Protein AF-A0A954A0J6-F1 (afdb_monomer_lite)

Secondary structure (DSSP, 8-state):
-HHHHHHHHHHH-TTGGGT-SEEEEEETTEEEEEES-TT---EEEEE--HHHHHHHHHHT-THHHHGGG-SEEEEES--SS-GGGGGTTTTHIIIIIIIIIT---SHHHHHHHHHHHHHTT-----SSHHHHHHHHHHGGG--

Radius of gyration: 15.2 Å; chains: 1; bounding box: 37×29×43 Å

pLDDT: mean 94.68, std 4.81, range [67.5, 98.62]

Sequence (143 aa):
EDVTALRDYFGAVTHLPRHLGFLQFRVGGEDHRLELNPAIERGITFAAPRNSLMTSVRYKVFDDMLIGNYMRTILHGEFERTGAAALYPHFTPFVTKLGDNGGAYTPEQIRAYFAGYRQRGFFQFTPNEDQQAMARAVADYLD

Foldseek 3Di:
DQLVLVCVQVVLQLLQLVAAQWEWEQEPNDIRIDGRHVVHQKYKYKYAYPVVVSVCSVLLACVVCLPDPRIDMDITDDAPDDDSCSCPPRHCCRRRPCVSVVVARDLVSLLVSQVVCVVVVNDDFDPDPRSVSNCVSCVSSPD

Structure (mmCIF, N/CA/C/O backbone):
data_AF-A0A954A0J6-F1
#
_entry.id   AF-A0A954A0J6-F1
#
loop_
_atom_site.group_PDB
_atom_site.id
_atom_site.type_symbol
_atom_site.label_atom_id
_atom_site.label_alt_id
_atom_site.label_comp_id
_atom_site.label_asym_id
_atom_site.label_entity_id
_atom_site.label_seq_id
_atom_site.pdbx_PDB_ins_code
_atom_site.Cartn_x
_atom_site.Cartn_y
_atom_site.Cartn_z
_atom_site.occupancy
_atom_site.B_iso_or_equiv
_atom_site.auth_seq_id
_atom_site.auth_comp_id
_atom_site.auth_asym_id
_atom_site.auth_atom_id
_atom_site.pdbx_PDB_model_num
ATOM 1 N N . GLU A 1 1 ? -18.629 -9.032 5.762 1.00 85.62 1 GLU A N 1
ATOM 2 C CA . GLU A 1 1 ? -18.478 -8.526 4.383 1.00 85.62 1 GLU A CA 1
ATOM 3 C C . GLU A 1 1 ? -17.252 -7.627 4.267 1.00 85.62 1 GLU A C 1
ATOM 5 O O . GLU A 1 1 ? -16.302 -8.027 3.612 1.00 85.62 1 GLU A O 1
ATOM 10 N N . ASP A 1 2 ? -17.194 -6.509 4.997 1.00 93.19 2 ASP A N 1
ATOM 11 C CA . ASP A 1 2 ? -16.058 -5.567 4.951 1.00 93.19 2 ASP A CA 1
ATOM 12 C C . ASP A 1 2 ? -14.685 -6.198 5.189 1.00 93.19 2 ASP A C 1
ATOM 14 O O . ASP A 1 2 ? -13.761 -5.976 4.416 1.00 93.19 2 ASP A O 1
ATOM 18 N N . VAL A 1 3 ? -14.547 -7.016 6.237 1.00 92.88 3 VAL A N 1
ATOM 19 C CA . VAL A 1 3 ? -13.276 -7.688 6.555 1.00 92.88 3 VAL A CA 1
ATOM 20 C C . VAL A 1 3 ? -12.836 -8.615 5.421 1.00 92.88 3 VAL A C 1
ATOM 22 O O . VAL A 1 3 ? -11.646 -8.706 5.137 1.00 92.88 3 VAL A O 1
ATOM 25 N N . THR A 1 4 ? -13.782 -9.283 4.755 1.00 96.06 4 THR A N 1
ATOM 26 C CA . THR A 1 4 ? -13.501 -10.117 3.580 1.00 96.06 4 THR A CA 1
ATOM 27 C C . THR A 1 4 ? -13.040 -9.250 2.416 1.00 96.06 4 THR A C 1
ATOM 29 O O . THR A 1 4 ? -11.990 -9.521 1.857 1.00 96.06 4 THR A O 1
ATOM 32 N N . ALA A 1 5 ? -13.737 -8.149 2.123 1.00 97.56 5 ALA A N 1
ATOM 33 C CA . ALA A 1 5 ? -13.342 -7.228 1.058 1.00 97.56 5 ALA A CA 1
ATOM 34 C C . ALA A 1 5 ? -11.957 -6.598 1.302 1.00 97.56 5 ALA A C 1
ATOM 36 O O . ALA A 1 5 ? -11.156 -6.509 0.376 1.00 97.56 5 ALA A O 1
ATOM 37 N N . LEU A 1 6 ? -11.640 -6.216 2.544 1.00 97.56 6 LEU A N 1
ATOM 38 C CA . LEU A 1 6 ? -10.303 -5.749 2.924 1.00 97.56 6 LEU A CA 1
ATOM 39 C C . LEU A 1 6 ? -9.255 -6.851 2.727 1.00 97.56 6 LEU A C 1
ATOM 41 O O . LEU A 1 6 ? -8.186 -6.591 2.177 1.00 97.56 6 LEU A O 1
ATOM 45 N N . ARG A 1 7 ? -9.560 -8.083 3.151 1.00 97.38 7 ARG A N 1
ATOM 46 C CA . ARG A 1 7 ? -8.668 -9.236 2.981 1.00 97.38 7 ARG A CA 1
ATOM 47 C C . ARG A 1 7 ? -8.399 -9.532 1.512 1.00 97.38 7 ARG A C 1
ATOM 49 O O . ARG A 1 7 ? -7.242 -9.719 1.160 1.00 97.38 7 ARG A O 1
ATOM 56 N N . ASP A 1 8 ? -9.426 -9.540 0.675 1.00 98.00 8 ASP A N 1
ATOM 57 C CA . ASP A 1 8 ? -9.293 -9.826 -0.753 1.00 98.00 8 ASP A CA 1
ATOM 58 C C . ASP A 1 8 ? -8.520 -8.706 -1.464 1.00 98.00 8 ASP A C 1
ATOM 60 O O . ASP A 1 8 ? -7.618 -8.975 -2.256 1.00 98.00 8 ASP A O 1
ATOM 64 N N . TYR A 1 9 ? -8.816 -7.446 -1.130 1.00 98.56 9 TYR A N 1
ATOM 65 C CA . TYR A 1 9 ? -8.158 -6.277 -1.711 1.00 98.56 9 TYR A CA 1
ATOM 66 C C . TYR A 1 9 ? -6.664 -6.207 -1.364 1.00 98.56 9 TYR A C 1
ATOM 68 O O . TYR A 1 9 ? -5.824 -6.172 -2.264 1.00 98.56 9 TYR A O 1
ATOM 76 N N . PHE A 1 10 ? -6.308 -6.233 -0.075 1.00 98.44 10 PHE A N 1
ATOM 77 C CA . PHE A 1 10 ? -4.902 -6.162 0.342 1.00 98.44 10 PHE A CA 1
ATOM 78 C C . PHE A 1 10 ? -4.160 -7.482 0.110 1.00 98.44 10 PHE A C 1
ATOM 80 O O . PHE A 1 10 ? -2.970 -7.466 -0.195 1.00 98.44 10 PHE A O 1
ATOM 87 N N . GLY A 1 11 ? -4.855 -8.618 0.205 1.00 97.75 11 GLY A N 1
ATOM 88 C CA . GLY A 1 11 ? -4.294 -9.946 -0.046 1.00 97.75 11 GLY A CA 1
ATOM 89 C C . GLY A 1 11 ? -3.921 -10.186 -1.508 1.00 97.75 11 GLY A C 1
ATOM 90 O O . GLY A 1 11 ? -3.022 -10.979 -1.775 1.00 97.75 11 GLY A O 1
ATOM 91 N N . ALA A 1 12 ? -4.540 -9.470 -2.453 1.00 98.00 12 ALA A N 1
ATOM 92 C CA . ALA A 1 12 ? -4.122 -9.507 -3.850 1.00 98.00 12 ALA A CA 1
ATOM 93 C C . ALA A 1 12 ? -2.694 -8.959 -4.046 1.00 98.00 12 ALA A C 1
ATOM 95 O O . ALA A 1 12 ? -1.969 -9.448 -4.911 1.00 98.00 12 ALA A O 1
ATOM 96 N N . VAL A 1 13 ? -2.269 -7.971 -3.244 1.00 98.56 13 VAL A N 1
ATOM 97 C CA . VAL A 1 13 ? -0.962 -7.302 -3.364 1.00 98.56 13 VAL A CA 1
ATOM 98 C C . VAL A 1 13 ? 0.138 -8.162 -2.731 1.00 98.56 13 VAL A C 1
ATOM 100 O O . VAL A 1 13 ? 0.564 -7.965 -1.591 1.00 98.56 13 VAL A O 1
ATOM 103 N N . THR A 1 14 ? 0.653 -9.108 -3.509 1.00 98.00 14 THR A N 1
ATOM 104 C CA . THR A 1 14 ? 1.637 -10.116 -3.064 1.00 98.00 14 THR A CA 1
ATOM 105 C C . THR A 1 14 ? 2.987 -9.550 -2.600 1.00 98.00 14 THR A C 1
ATOM 107 O O . THR A 1 14 ? 3.759 -10.255 -1.953 1.00 98.00 14 THR A O 1
ATOM 110 N N . HIS A 1 15 ? 3.283 -8.278 -2.887 1.00 98.31 15 HIS A N 1
ATOM 111 C CA . HIS A 1 15 ? 4.486 -7.604 -2.391 1.00 98.31 15 HIS A CA 1
ATOM 112 C C . HIS A 1 15 ? 4.411 -7.280 -0.890 1.00 98.31 15 HIS A C 1
ATOM 114 O O . HIS A 1 15 ? 5.426 -7.345 -0.199 1.00 98.31 15 HIS A O 1
ATOM 120 N N . LEU A 1 16 ? 3.221 -6.976 -0.357 1.00 98.31 16 LEU A N 1
ATOM 121 C CA . LEU A 1 16 ? 3.050 -6.574 1.044 1.00 98.31 16 LEU A CA 1
ATOM 122 C C . LEU A 1 16 ? 3.620 -7.572 2.072 1.00 98.31 16 LEU A C 1
ATOM 124 O O . LEU A 1 16 ? 4.377 -7.124 2.936 1.00 98.31 16 LEU A O 1
ATOM 128 N N . PRO A 1 17 ? 3.355 -8.895 2.000 1.00 98.06 17 PRO A N 1
ATOM 129 C CA . PRO A 1 17 ? 3.879 -9.852 2.980 1.00 98.06 17 PRO A CA 1
ATOM 130 C C . PRO A 1 17 ? 5.410 -9.998 2.970 1.00 98.06 17 PRO A C 1
ATOM 132 O O . PRO A 1 17 ? 5.963 -10.640 3.861 1.00 98.06 17 PRO A O 1
ATOM 135 N N . ARG A 1 18 ? 6.127 -9.409 2.001 1.00 97.06 18 ARG A N 1
ATOM 136 C CA . ARG A 1 18 ? 7.602 -9.361 2.010 1.00 97.06 18 ARG A CA 1
ATOM 137 C C . ARG A 1 18 ? 8.156 -8.284 2.948 1.00 97.06 18 ARG A C 1
ATOM 139 O O . ARG A 1 18 ? 9.326 -8.350 3.307 1.00 97.06 18 ARG A O 1
ATOM 146 N N . HIS A 1 19 ? 7.334 -7.304 3.334 1.00 96.81 19 HIS A N 1
ATOM 147 C CA . HIS A 1 19 ? 7.781 -6.107 4.060 1.00 96.81 19 HIS A CA 1
ATOM 148 C C . HIS A 1 19 ? 6.925 -5.749 5.276 1.00 96.81 19 HIS A C 1
ATOM 150 O O . HIS A 1 19 ? 7.376 -4.978 6.124 1.00 96.81 19 HIS A O 1
ATOM 156 N N . LEU A 1 20 ? 5.706 -6.277 5.366 1.00 98.31 20 LEU A N 1
ATOM 157 C CA . LEU A 1 20 ? 4.772 -6.034 6.457 1.00 98.31 20 LEU A CA 1
ATOM 158 C C . LEU A 1 20 ? 4.264 -7.361 7.003 1.00 98.31 20 LEU A C 1
ATOM 160 O O . LEU A 1 20 ? 3.915 -8.266 6.246 1.00 98.31 20 LEU A O 1
ATOM 164 N N . GLY A 1 21 ? 4.168 -7.438 8.323 1.00 98.44 21 GLY A N 1
ATOM 165 C CA . GLY A 1 21 ? 3.553 -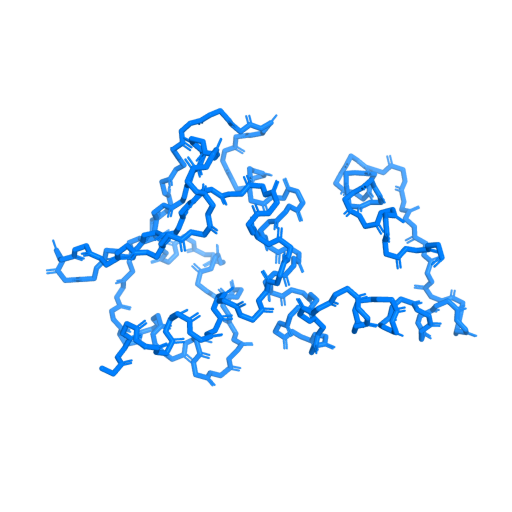8.559 9.005 1.00 98.44 21 GLY A CA 1
ATOM 166 C C . GLY A 1 21 ? 2.050 -8.438 9.134 1.00 98.44 21 GLY A C 1
ATOM 167 O O . GLY A 1 21 ? 1.362 -9.451 9.069 1.00 98.44 21 GLY A O 1
ATOM 168 N N . PHE A 1 22 ? 1.518 -7.219 9.238 1.00 98.62 22 PHE A N 1
ATOM 169 C CA . PHE A 1 22 ? 0.078 -7.004 9.335 1.00 98.62 22 PHE A CA 1
ATOM 170 C C . PHE A 1 22 ? -0.375 -5.639 8.812 1.00 98.62 22 PHE A C 1
ATOM 172 O O . PHE A 1 22 ? 0.370 -4.653 8.816 1.00 98.62 22 PHE A O 1
ATOM 179 N N . LEU A 1 23 ? -1.656 -5.583 8.453 1.00 98.50 23 LEU A N 1
ATOM 180 C CA . LEU A 1 23 ? -2.431 -4.352 8.335 1.00 98.50 23 LEU A CA 1
ATOM 181 C C . LEU A 1 23 ? -3.573 -4.392 9.342 1.00 98.50 23 LEU A C 1
ATOM 183 O O . LEU A 1 23 ? -4.197 -5.430 9.542 1.00 98.50 23 LEU A O 1
ATOM 187 N N . GLN A 1 24 ? -3.874 -3.268 9.971 1.00 98.25 24 GLN A N 1
ATOM 188 C CA . GLN A 1 24 ? -4.994 -3.157 10.895 1.00 98.25 24 GLN A CA 1
ATOM 189 C C . GLN A 1 24 ? -5.862 -1.963 10.525 1.00 98.25 24 GLN A C 1
ATOM 191 O O . GLN A 1 24 ? -5.355 -0.882 10.249 1.00 98.25 24 GLN A O 1
ATOM 196 N N . PHE A 1 25 ? -7.174 -2.142 10.560 1.00 97.69 25 PHE A N 1
ATOM 197 C CA . PHE A 1 25 ? -8.147 -1.102 10.255 1.00 97.69 25 PHE A CA 1
ATOM 198 C C . PHE A 1 25 ? -8.955 -0.812 11.508 1.00 97.69 25 PHE A C 1
ATOM 200 O O . PHE A 1 25 ? -9.614 -1.708 12.029 1.00 97.69 25 PHE A O 1
ATOM 207 N N . ARG A 1 26 ? -8.892 0.430 11.990 1.00 97.06 26 ARG A N 1
ATOM 208 C CA . ARG A 1 26 ? -9.705 0.905 13.107 1.00 97.06 26 ARG A CA 1
ATOM 209 C C . ARG A 1 26 ? -10.901 1.679 12.576 1.00 97.06 26 ARG A C 1
ATOM 211 O O . ARG A 1 26 ? -10.737 2.777 12.039 1.00 97.06 26 ARG A O 1
ATOM 218 N N . VAL A 1 27 ? -12.096 1.128 12.751 1.00 93.69 27 VAL A N 1
ATOM 219 C CA . VAL A 1 27 ? -13.346 1.680 12.217 1.00 93.69 27 VAL A CA 1
ATOM 220 C C . VAL A 1 27 ? -14.378 1.738 13.336 1.00 93.69 27 VAL A C 1
ATOM 222 O O . VAL A 1 27 ? -14.685 0.729 13.953 1.00 93.69 27 VAL A O 1
ATOM 225 N N . GLY A 1 28 ? -14.895 2.931 13.645 1.00 85.81 28 GLY A N 1
ATOM 226 C CA . GLY A 1 28 ? -15.897 3.087 14.710 1.00 85.81 28 GLY A CA 1
ATOM 227 C C . GLY A 1 28 ? -15.420 2.675 16.113 1.00 85.81 28 GLY A C 1
ATOM 228 O O . GLY A 1 28 ? -16.246 2.456 16.987 1.00 85.81 28 GLY A O 1
ATOM 229 N N . GLY A 1 29 ? -14.104 2.573 16.333 1.00 84.62 29 GLY A N 1
ATOM 230 C CA . GLY A 1 29 ? -13.510 2.115 17.595 1.00 84.62 29 GLY A CA 1
ATOM 231 C C . GLY A 1 29 ? -13.171 0.622 17.634 1.00 84.62 29 GLY A C 1
ATOM 232 O O . GLY A 1 29 ? -12.461 0.206 18.545 1.00 84.62 29 GLY A O 1
ATOM 233 N N . GLU A 1 30 ? -13.594 -0.156 16.638 1.00 92.44 30 GLU A N 1
ATOM 234 C CA . GLU A 1 30 ? -13.247 -1.572 16.508 1.00 92.44 30 GLU A CA 1
ATOM 235 C C . GLU A 1 30 ? -12.007 -1.760 15.632 1.00 92.44 30 GLU A C 1
ATOM 237 O O . GLU A 1 30 ? -11.820 -1.050 14.642 1.00 92.44 30 GLU A O 1
ATOM 242 N N . ASP A 1 31 ? -11.162 -2.722 16.005 1.00 95.81 31 ASP A N 1
ATOM 243 C CA . ASP A 1 31 ? -9.954 -3.085 15.268 1.00 95.81 31 ASP A CA 1
ATOM 244 C C . ASP A 1 31 ? -10.174 -4.359 14.448 1.00 95.81 31 ASP A C 1
ATOM 246 O O . ASP A 1 31 ? -10.536 -5.413 14.973 1.00 95.81 31 ASP A O 1
ATOM 250 N N . HIS A 1 32 ? -9.867 -4.284 13.156 1.00 95.50 32 HIS A N 1
ATOM 251 C CA . HIS A 1 32 ? -9.856 -5.424 12.248 1.00 95.50 32 HIS A CA 1
ATOM 252 C C . HIS A 1 32 ? -8.448 -5.639 11.714 1.00 95.50 32 HIS A C 1
ATOM 254 O O . HIS A 1 32 ? -7.927 -4.826 10.950 1.00 95.50 32 HIS A O 1
ATOM 260 N N . ARG A 1 33 ? -7.824 -6.742 12.120 1.00 96.62 33 ARG A N 1
ATOM 261 C CA . ARG A 1 33 ? -6.443 -7.062 11.769 1.00 96.62 33 ARG A CA 1
ATOM 262 C C . ARG A 1 33 ? -6.377 -8.105 10.656 1.00 96.62 33 ARG A C 1
ATOM 264 O O . ARG A 1 33 ? -7.044 -9.137 10.704 1.00 96.62 33 ARG A O 1
ATOM 271 N N . LEU A 1 34 ? -5.560 -7.813 9.653 1.00 97.25 34 LEU A N 1
ATOM 272 C CA . LEU A 1 34 ? -5.180 -8.697 8.564 1.00 97.25 34 LEU A CA 1
ATOM 273 C C . LEU A 1 34 ? -3.722 -9.099 8.765 1.00 97.25 34 LEU A C 1
ATOM 275 O O . LEU A 1 34 ? -2.820 -8.279 8.593 1.00 97.25 34 LEU A O 1
ATOM 279 N N . GLU A 1 35 ? -3.498 -10.358 9.124 1.00 97.69 35 GLU A N 1
ATOM 280 C CA . GLU A 1 35 ? -2.153 -10.928 9.139 1.00 97.69 35 GLU A CA 1
ATOM 281 C C . GLU A 1 35 ? -1.679 -11.162 7.701 1.00 97.69 35 GLU A C 1
ATOM 283 O O . GLU A 1 35 ? -2.405 -11.735 6.885 1.00 97.69 35 GLU A O 1
ATOM 288 N N . LEU A 1 36 ? -0.463 -10.707 7.405 1.00 98.00 36 LEU A N 1
ATOM 289 C CA . LEU A 1 36 ? 0.207 -10.845 6.113 1.00 98.00 36 LEU A CA 1
ATOM 290 C C . LEU A 1 36 ? 1.397 -11.802 6.214 1.00 98.00 36 LEU A C 1
ATOM 292 O O . LEU A 1 36 ? 1.515 -12.725 5.411 1.00 98.00 36 LEU A O 1
ATOM 296 N N . ASN A 1 37 ? 2.271 -11.590 7.202 1.00 97.88 37 ASN A N 1
ATOM 297 C CA . ASN A 1 37 ? 3.451 -12.417 7.435 1.00 97.88 37 ASN A CA 1
ATOM 298 C C . ASN A 1 37 ? 3.870 -12.393 8.921 1.00 97.88 37 ASN A C 1
ATOM 300 O O . ASN A 1 37 ? 4.470 -11.419 9.373 1.00 97.88 37 ASN A O 1
ATOM 304 N N . PRO A 1 38 ? 3.636 -13.469 9.688 1.00 96.06 38 PRO A N 1
ATOM 305 C CA . PRO A 1 38 ? 3.921 -13.485 11.123 1.00 96.06 38 PRO A CA 1
ATOM 306 C C . PRO A 1 38 ? 5.416 -13.398 11.472 1.00 96.06 38 PRO A C 1
ATOM 308 O O . PRO A 1 38 ? 5.744 -13.136 12.623 1.00 96.06 38 PRO A O 1
ATOM 311 N N . ALA A 1 39 ? 6.327 -13.609 10.513 1.00 97.75 39 ALA A N 1
ATOM 312 C CA . ALA A 1 39 ? 7.768 -13.478 10.739 1.00 97.75 39 ALA A CA 1
ATOM 313 C C . ALA A 1 39 ? 8.261 -12.017 10.715 1.00 97.75 39 ALA A C 1
ATOM 315 O O . ALA A 1 39 ? 9.427 -11.760 11.007 1.00 97.75 39 ALA A O 1
ATOM 316 N N . ILE A 1 40 ? 7.403 -11.064 10.335 1.00 97.44 40 ILE A N 1
ATOM 317 C CA . ILE A 1 40 ? 7.740 -9.643 10.245 1.00 97.44 40 ILE A CA 1
ATOM 318 C C . ILE A 1 40 ? 7.019 -8.890 11.366 1.00 97.44 40 ILE A C 1
ATOM 320 O O . ILE A 1 40 ? 5.796 -8.824 11.399 1.00 97.44 40 ILE A O 1
ATOM 324 N N . GLU A 1 41 ? 7.767 -8.239 12.255 1.00 95.69 41 GLU A N 1
ATOM 325 C CA . GLU A 1 41 ? 7.204 -7.477 13.388 1.00 95.69 41 GLU A CA 1
ATOM 326 C C . GLU A 1 41 ? 6.823 -6.024 13.030 1.00 95.69 41 GLU A C 1
ATOM 328 O O . GLU A 1 41 ? 6.579 -5.186 13.897 1.00 95.69 41 GLU A O 1
ATOM 333 N N . ARG A 1 42 ? 6.756 -5.711 11.733 1.00 97.31 42 ARG A N 1
ATOM 334 C CA . ARG A 1 42 ? 6.356 -4.406 11.194 1.00 97.31 42 ARG A CA 1
ATOM 335 C C . ARG A 1 42 ? 4.894 -4.425 10.760 1.00 97.31 42 ARG A C 1
ATOM 337 O O . ARG A 1 42 ? 4.460 -5.369 10.105 1.00 97.31 42 ARG A O 1
ATOM 344 N N . GLY A 1 43 ? 4.141 -3.363 11.020 1.00 98.06 43 GLY A N 1
ATOM 345 C CA . GLY A 1 43 ? 2.768 -3.256 10.524 1.00 98.06 43 GLY A CA 1
ATOM 346 C C . GLY A 1 43 ? 2.239 -1.836 10.468 1.00 98.06 43 GLY A C 1
ATOM 347 O O . GLY A 1 43 ? 2.900 -0.885 10.884 1.00 98.06 43 GLY A O 1
ATOM 348 N N . ILE A 1 44 ? 1.033 -1.694 9.924 1.00 98.00 44 ILE A N 1
ATOM 349 C CA . ILE A 1 44 ? 0.389 -0.390 9.741 1.00 98.00 44 ILE A CA 1
ATOM 350 C C . ILE A 1 44 ? -1.041 -0.461 10.264 1.00 98.00 44 ILE A C 1
ATOM 352 O O . ILE A 1 44 ? -1.798 -1.354 9.884 1.00 98.00 44 ILE A O 1
ATOM 356 N N . THR A 1 45 ? -1.428 0.491 11.113 1.00 97.69 45 THR A N 1
ATOM 357 C CA . THR A 1 45 ? -2.834 0.717 11.461 1.00 97.69 45 THR A CA 1
ATOM 358 C C . THR A 1 45 ? -3.375 1.942 10.746 1.00 97.69 45 THR A C 1
ATOM 360 O O . THR A 1 45 ? -2.803 3.026 10.827 1.00 97.69 45 THR A O 1
ATOM 363 N N . PHE A 1 46 ? -4.531 1.770 10.127 1.00 96.94 46 PHE A N 1
ATOM 364 C CA . PHE A 1 46 ? -5.308 2.790 9.453 1.00 96.94 46 PHE A CA 1
ATOM 365 C C . PHE A 1 46 ? -6.596 3.046 10.231 1.00 96.94 46 PHE A C 1
ATOM 367 O O . PHE A 1 46 ? -7.453 2.170 10.317 1.00 96.94 46 PHE A O 1
ATOM 374 N N . ALA A 1 47 ? -6.741 4.233 10.818 1.00 96.00 47 ALA A N 1
ATOM 375 C CA . ALA A 1 47 ? -7.975 4.646 11.479 1.00 96.00 47 ALA A CA 1
ATOM 376 C C . ALA A 1 47 ? -8.760 5.599 10.574 1.00 96.00 47 ALA A C 1
ATOM 378 O O . ALA A 1 47 ? -8.324 6.728 10.328 1.00 96.00 47 ALA A O 1
ATOM 379 N N . ALA A 1 48 ? -9.903 5.125 10.077 1.00 94.25 48 ALA A N 1
ATOM 380 C CA . ALA A 1 48 ? -10.677 5.787 9.033 1.00 94.25 48 ALA A CA 1
ATOM 381 C C . ALA A 1 48 ? -12.196 5.615 9.229 1.00 94.25 48 ALA A C 1
ATOM 383 O O . ALA A 1 48 ? -12.644 4.611 9.792 1.00 94.25 48 ALA A O 1
ATOM 384 N N . PRO A 1 49 ? -13.020 6.549 8.716 1.00 94.06 49 PRO A N 1
ATOM 385 C CA . PRO A 1 49 ? -14.461 6.344 8.609 1.00 94.06 49 PRO A CA 1
ATOM 386 C C . PRO A 1 49 ? -14.797 5.144 7.712 1.00 94.06 49 PRO A C 1
ATOM 388 O O . PRO A 1 49 ? -14.277 5.031 6.600 1.00 94.06 49 PRO A O 1
ATOM 391 N N . ARG A 1 50 ? -15.723 4.285 8.169 1.00 95.12 50 ARG A N 1
ATOM 392 C CA . ARG A 1 50 ? -16.120 3.039 7.482 1.00 95.12 50 ARG A CA 1
ATOM 393 C C . ARG A 1 50 ? -16.445 3.252 6.008 1.00 95.12 50 ARG A C 1
ATOM 395 O O . ARG A 1 50 ? -15.911 2.563 5.148 1.00 95.12 50 ARG A O 1
ATOM 402 N N . ASN A 1 51 ? -17.348 4.192 5.727 1.00 95.44 51 ASN A N 1
ATOM 403 C CA . ASN A 1 51 ? -17.897 4.361 4.385 1.00 95.44 51 ASN A CA 1
ATOM 404 C C . ASN A 1 51 ? -16.817 4.771 3.386 1.00 95.44 51 ASN A C 1
ATOM 406 O O . ASN A 1 51 ? -16.781 4.226 2.291 1.00 95.44 51 ASN A O 1
ATOM 410 N N . SER A 1 52 ? -15.912 5.668 3.770 1.00 95.06 52 SER A N 1
ATOM 411 C CA . SER A 1 52 ? -14.819 6.120 2.906 1.00 95.06 52 SER A CA 1
ATOM 412 C C . SER A 1 52 ? -13.797 5.013 2.670 1.00 95.06 52 SER A C 1
ATOM 414 O O . SER A 1 52 ? -13.431 4.775 1.524 1.00 95.06 52 SER A O 1
ATOM 416 N N . LEU A 1 53 ? -13.427 4.269 3.722 1.00 96.06 53 LEU A N 1
ATOM 417 C CA . LEU A 1 53 ? -12.544 3.104 3.607 1.00 96.06 53 LEU A CA 1
ATOM 418 C C . LEU A 1 53 ? -13.120 2.051 2.651 1.00 96.06 53 LEU A C 1
ATOM 420 O O . LEU A 1 53 ? -12.444 1.603 1.731 1.00 96.06 53 LEU A O 1
ATOM 424 N N . MET A 1 54 ? -14.381 1.659 2.835 1.00 97.25 54 MET A N 1
ATOM 425 C CA . MET A 1 54 ? -14.971 0.619 1.989 1.00 97.25 54 MET A CA 1
ATOM 426 C C . MET A 1 54 ? -15.264 1.116 0.572 1.00 97.25 54 MET A C 1
ATOM 428 O O . MET A 1 54 ? -15.192 0.336 -0.376 1.00 97.25 54 MET A O 1
ATOM 432 N N . THR A 1 55 ? -15.544 2.411 0.404 1.00 97.25 55 THR A N 1
ATOM 433 C CA . THR A 1 55 ? -15.674 3.043 -0.916 1.00 97.25 55 THR A CA 1
ATOM 434 C C . THR A 1 55 ? -14.346 3.007 -1.665 1.00 97.25 55 THR A C 1
ATOM 436 O O . THR A 1 55 ? -14.329 2.604 -2.828 1.00 97.25 55 THR A O 1
ATOM 439 N N . SER A 1 56 ? -13.235 3.359 -1.010 1.00 97.00 56 SER A N 1
ATOM 440 C CA . SER A 1 56 ? -11.921 3.352 -1.655 1.00 97.00 56 SER A CA 1
ATOM 441 C C . SER A 1 56 ? -11.470 1.940 -2.025 1.00 97.00 56 SER A C 1
ATOM 443 O O . SER A 1 56 ? -10.968 1.733 -3.126 1.00 97.00 56 SER A O 1
ATOM 445 N N . VAL A 1 57 ? -11.747 0.948 -1.174 1.00 97.75 57 VAL A N 1
ATOM 446 C CA . VAL A 1 57 ? -11.503 -0.474 -1.466 1.00 97.75 57 VAL A CA 1
ATOM 447 C C . VAL A 1 57 ? -12.343 -0.949 -2.653 1.00 97.75 57 VAL A C 1
ATOM 449 O O . VAL A 1 57 ? -11.819 -1.564 -3.581 1.00 97.75 57 VAL A O 1
ATOM 452 N N . ARG A 1 58 ? -13.646 -0.637 -2.665 1.00 98.12 58 ARG A N 1
ATOM 453 C CA . ARG A 1 58 ? -14.569 -1.057 -3.732 1.00 98.12 58 ARG A CA 1
ATOM 454 C C . ARG A 1 58 ? -14.158 -0.520 -5.100 1.00 98.12 58 ARG A C 1
ATOM 456 O O . ARG A 1 58 ? -14.247 -1.246 -6.087 1.00 98.12 58 ARG A O 1
ATOM 463 N N . TYR A 1 59 ? -13.758 0.747 -5.157 1.00 97.94 59 TYR A N 1
ATOM 464 C CA . TYR A 1 59 ? -13.392 1.410 -6.407 1.00 97.94 59 TYR A CA 1
ATOM 465 C C . TYR A 1 59 ? -11.897 1.363 -6.714 1.00 97.94 59 TYR A C 1
ATOM 467 O O . TYR A 1 59 ? -11.507 1.865 -7.763 1.00 97.94 59 TYR A O 1
ATOM 475 N N . LYS A 1 60 ? -11.086 0.733 -5.851 1.00 97.94 60 LYS A N 1
ATOM 476 C CA . LYS A 1 60 ? -9.626 0.653 -5.996 1.00 97.94 60 LYS A CA 1
ATOM 477 C C . LYS A 1 60 ? -8.999 2.042 -6.134 1.00 97.94 60 LYS A C 1
ATOM 479 O O . LYS A 1 60 ? -8.309 2.336 -7.100 1.00 97.94 60 LYS A O 1
ATOM 484 N N . VAL A 1 61 ? -9.315 2.913 -5.179 1.00 96.56 61 VAL A N 1
ATOM 485 C CA . VAL A 1 61 ? -8.820 4.297 -5.091 1.00 96.56 61 VAL A CA 1
ATOM 486 C C . VAL A 1 61 ? -8.296 4.581 -3.684 1.00 96.56 61 VAL A C 1
ATOM 488 O O . VAL A 1 61 ? -8.627 5.586 -3.057 1.00 96.56 61 VAL A O 1
ATOM 491 N N . PHE A 1 62 ? -7.503 3.664 -3.124 1.00 96.62 62 PHE A N 1
ATOM 492 C CA . PHE A 1 62 ? -7.034 3.794 -1.740 1.00 96.62 62 PHE A CA 1
ATOM 493 C C . PHE A 1 62 ? -6.073 4.977 -1.544 1.00 96.62 62 PHE A C 1
ATOM 495 O O . PHE A 1 62 ? -5.948 5.483 -0.430 1.00 96.62 62 PHE A O 1
ATOM 502 N N . ASP A 1 63 ? -5.453 5.475 -2.621 1.00 94.12 63 ASP A N 1
ATOM 503 C CA . ASP A 1 63 ? -4.630 6.695 -2.599 1.00 94.12 63 ASP A CA 1
ATOM 504 C C . ASP A 1 63 ? -5.383 7.897 -2.011 1.00 94.12 63 ASP A C 1
ATOM 506 O O . ASP A 1 63 ? -4.807 8.669 -1.245 1.00 94.12 63 ASP A O 1
ATOM 510 N N . ASP A 1 64 ? -6.687 8.003 -2.280 1.00 93.44 64 ASP A N 1
ATOM 511 C CA . ASP A 1 64 ? -7.533 9.097 -1.792 1.00 93.44 64 ASP A CA 1
ATOM 512 C C . ASP A 1 64 ? -7.631 9.110 -0.260 1.00 93.44 64 ASP A C 1
ATOM 514 O O . ASP A 1 64 ? -7.782 10.168 0.347 1.00 93.44 64 ASP A O 1
ATOM 518 N N . MET A 1 65 ? -7.495 7.945 0.385 1.00 93.69 65 MET A N 1
ATOM 519 C CA . MET A 1 65 ? -7.472 7.840 1.849 1.00 93.69 65 MET A CA 1
ATOM 520 C C . MET A 1 65 ? -6.136 8.293 2.444 1.00 93.69 65 MET A C 1
ATOM 522 O O . MET A 1 65 ? -6.091 8.707 3.604 1.00 93.69 65 MET A O 1
ATOM 526 N N . LEU A 1 66 ? -5.044 8.178 1.681 1.00 91.06 66 LEU A N 1
ATOM 527 C CA . LEU A 1 66 ? -3.697 8.571 2.105 1.00 91.06 66 LEU A CA 1
ATOM 528 C C . LEU A 1 66 ? -3.457 10.075 1.922 1.00 91.06 66 LEU A C 1
ATOM 530 O O . LEU A 1 66 ? -2.651 10.667 2.643 1.00 91.06 66 LEU A O 1
ATOM 534 N N . ILE A 1 67 ? -4.151 10.694 0.969 1.00 82.50 67 ILE A N 1
ATOM 535 C CA . ILE A 1 67 ? -4.047 12.122 0.678 1.00 82.50 67 ILE A CA 1
ATOM 536 C C . ILE A 1 67 ? -4.842 12.939 1.715 1.00 82.50 67 ILE A C 1
ATOM 538 O O . ILE A 1 67 ? -5.893 12.541 2.211 1.00 82.50 67 ILE A O 1
ATOM 542 N N . GLY A 1 68 ? -4.333 14.125 2.062 1.00 67.50 68 GLY A N 1
ATOM 543 C CA . GLY A 1 68 ? -5.122 15.149 2.759 1.00 67.50 68 GLY A CA 1
ATOM 544 C C . GLY A 1 68 ? -5.365 14.928 4.255 1.00 67.50 68 GLY A C 1
ATOM 545 O O . GLY A 1 68 ? -6.249 15.574 4.811 1.00 67.50 68 GLY A O 1
ATOM 546 N N . ASN A 1 69 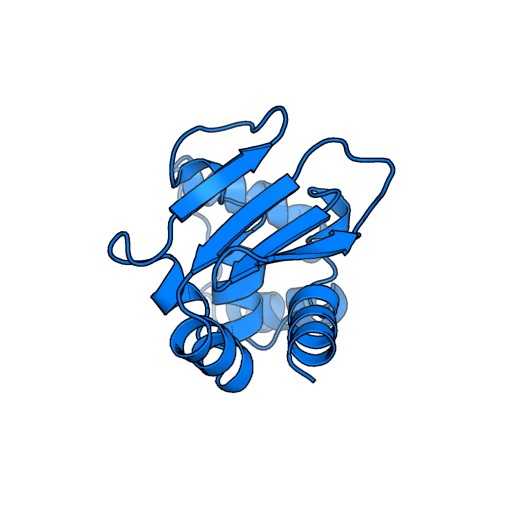? -4.593 14.062 4.923 1.00 73.75 69 ASN A N 1
ATOM 547 C CA . ASN A 1 69 ? -4.749 13.753 6.356 1.00 73.75 69 ASN A CA 1
ATOM 548 C C . ASN A 1 69 ? -6.147 13.212 6.729 1.00 73.75 69 ASN A C 1
ATOM 550 O O . ASN A 1 69 ? -6.578 13.349 7.873 1.00 73.75 69 ASN A O 1
ATOM 554 N N . TYR A 1 70 ? -6.865 12.606 5.777 1.00 85.50 70 TYR A N 1
ATOM 555 C CA . TYR A 1 70 ? -8.220 12.089 5.999 1.00 85.50 70 TYR A CA 1
ATOM 556 C C . TYR A 1 70 ? -8.254 10.901 6.974 1.00 85.50 70 TYR A C 1
ATOM 558 O O . TYR A 1 70 ? -9.230 10.671 7.690 1.00 85.50 70 TYR A O 1
ATOM 566 N N . MET A 1 71 ? -7.160 10.147 7.005 1.00 90.38 71 MET A N 1
ATOM 567 C CA . MET A 1 71 ? -6.977 8.949 7.804 1.00 90.38 71 MET A CA 1
ATOM 568 C C . MET A 1 71 ? -5.784 9.122 8.735 1.00 90.38 71 MET A C 1
ATOM 570 O O . MET A 1 71 ? -4.745 9.662 8.351 1.00 90.38 71 MET A O 1
ATOM 574 N N . ARG A 1 72 ? -5.902 8.604 9.959 1.00 92.88 72 ARG A N 1
ATOM 575 C CA . ARG A 1 72 ? -4.745 8.486 10.847 1.00 92.88 72 ARG A CA 1
ATOM 576 C C . ARG A 1 72 ? -4.015 7.182 10.546 1.00 92.88 72 ARG A C 1
ATOM 578 O O . ARG A 1 72 ? -4.595 6.106 10.682 1.00 92.88 72 ARG A O 1
ATOM 585 N N . THR A 1 73 ? -2.734 7.295 10.221 1.00 94.62 73 THR A N 1
ATOM 586 C CA . THR A 1 73 ? -1.835 6.159 9.996 1.00 94.62 73 THR A CA 1
ATOM 587 C C . THR A 1 73 ? -0.889 6.007 11.180 1.00 94.62 73 THR A C 1
ATOM 589 O O . THR A 1 73 ? -0.251 6.972 11.599 1.00 94.62 73 THR A O 1
ATOM 592 N N . ILE A 1 74 ? -0.806 4.802 11.737 1.00 95.38 74 ILE A N 1
ATOM 593 C CA . ILE A 1 74 ? 0.105 4.448 12.828 1.00 95.38 74 ILE A CA 1
ATOM 594 C C . ILE A 1 74 ? 1.053 3.381 12.299 1.00 95.38 74 ILE A C 1
ATOM 596 O O . ILE A 1 74 ? 0.612 2.359 11.775 1.00 95.38 74 ILE A O 1
ATOM 600 N N . LEU A 1 75 ? 2.347 3.637 12.433 1.00 97.00 75 LEU A N 1
ATOM 601 C CA . LEU A 1 75 ? 3.413 2.728 12.039 1.00 97.00 75 LEU A CA 1
ATOM 602 C C . LEU A 1 75 ? 3.840 1.922 13.266 1.00 97.00 75 LEU A C 1
ATOM 604 O O . LEU A 1 75 ? 4.070 2.501 14.327 1.00 97.00 75 LEU A O 1
ATOM 608 N N . HIS A 1 76 ? 3.926 0.604 13.119 1.00 97.25 76 HIS A N 1
ATOM 609 C CA . HIS A 1 76 ? 4.358 -0.314 14.173 1.00 97.25 76 HIS A CA 1
ATOM 610 C C . HIS A 1 76 ? 5.672 -0.980 13.782 1.00 97.25 76 HIS A C 1
ATOM 612 O O . HIS A 1 76 ? 5.774 -1.521 12.680 1.00 97.25 76 HIS A O 1
ATOM 618 N N . GLY A 1 77 ? 6.641 -0.975 14.695 1.00 95.62 77 GLY A N 1
ATOM 619 C CA . GLY A 1 77 ? 7.986 -1.494 14.457 1.00 95.62 77 GLY A CA 1
ATOM 620 C C . GLY A 1 77 ?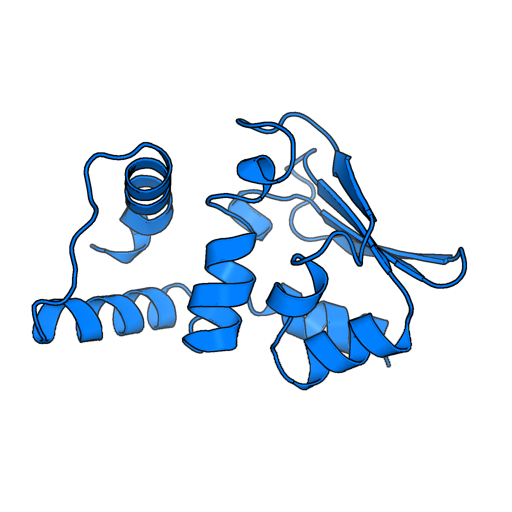 8.888 -0.513 13.703 1.00 95.62 77 GLY A C 1
ATOM 621 O O . GLY A 1 77 ? 8.549 0.654 13.504 1.00 95.62 77 GLY A O 1
ATOM 622 N N . GLU A 1 78 ? 10.049 -1.005 13.282 1.00 93.31 78 GLU A N 1
ATOM 623 C CA . GLU A 1 78 ? 11.090 -0.192 12.648 1.00 93.31 78 GLU A CA 1
ATOM 624 C C . GLU A 1 78 ? 10.812 0.000 11.158 1.00 93.31 78 GLU A C 1
ATOM 626 O O . GLU A 1 78 ? 10.821 -0.968 10.395 1.00 93.31 78 GLU A O 1
ATOM 631 N N . PHE A 1 79 ? 10.602 1.245 10.731 1.00 94.81 79 PHE A N 1
ATOM 632 C CA . PHE A 1 79 ? 10.529 1.641 9.324 1.00 94.81 79 PHE A CA 1
ATOM 633 C C . PHE A 1 79 ? 11.813 2.368 8.926 1.00 94.81 79 PHE A C 1
ATOM 635 O O . PHE A 1 79 ? 12.392 3.104 9.716 1.00 94.81 79 PHE A O 1
ATOM 642 N N . GLU A 1 80 ? 12.232 2.211 7.670 1.00 90.38 80 GLU A N 1
ATOM 643 C CA . GLU A 1 80 ? 13.436 2.871 7.136 1.00 90.38 80 GLU A CA 1
ATOM 644 C C . GLU A 1 80 ? 13.310 4.402 7.102 1.00 90.38 80 GLU A C 1
ATOM 646 O O . GLU A 1 80 ? 14.306 5.119 7.058 1.00 90.38 80 GLU A O 1
ATOM 651 N N . ARG A 1 81 ? 12.072 4.906 7.090 1.00 91.56 81 ARG A N 1
ATOM 652 C CA . ARG A 1 81 ? 11.730 6.326 6.978 1.00 91.56 81 ARG A CA 1
ATOM 653 C C . ARG A 1 81 ? 10.599 6.663 7.946 1.00 91.56 81 ARG A C 1
ATOM 655 O O . ARG A 1 81 ? 9.949 5.772 8.489 1.00 91.56 81 ARG A O 1
ATOM 662 N N . THR A 1 82 ? 10.340 7.953 8.145 1.00 89.06 82 THR A N 1
ATOM 663 C CA . THR A 1 82 ? 9.323 8.457 9.082 1.00 89.06 82 THR A CA 1
ATOM 664 C C . THR A 1 82 ? 8.221 9.247 8.371 1.00 89.06 82 THR A C 1
ATOM 666 O O . THR A 1 82 ? 8.344 9.629 7.206 1.00 89.06 82 THR A O 1
ATOM 669 N N . GLY A 1 83 ? 7.105 9.480 9.069 1.00 88.00 83 GLY A N 1
ATOM 670 C CA . GLY A 1 83 ? 5.958 10.205 8.516 1.00 88.00 83 GLY A CA 1
ATOM 671 C C . GLY A 1 83 ? 5.379 9.525 7.269 1.00 88.00 83 GLY A C 1
ATOM 672 O O . GLY A 1 83 ? 5.382 8.302 7.159 1.00 88.00 83 GLY A O 1
ATOM 673 N N . ALA A 1 84 ? 4.892 10.316 6.310 1.00 87.19 84 ALA A N 1
ATOM 674 C CA . ALA A 1 84 ? 4.325 9.790 5.063 1.00 87.19 84 ALA A CA 1
ATOM 675 C C . ALA A 1 84 ? 5.353 9.025 4.206 1.00 87.19 84 ALA A C 1
ATOM 677 O O . ALA A 1 84 ? 4.993 8.093 3.487 1.00 87.19 84 ALA A O 1
ATOM 678 N N . ALA A 1 85 ? 6.637 9.378 4.319 1.00 91.44 85 ALA A N 1
ATOM 679 C CA . ALA A 1 85 ? 7.722 8.740 3.581 1.00 91.44 85 ALA A CA 1
ATOM 680 C C . ALA A 1 85 ? 7.927 7.266 3.973 1.00 91.44 85 ALA A C 1
ATOM 682 O O . ALA A 1 85 ? 8.422 6.489 3.162 1.00 91.44 85 ALA A O 1
ATOM 683 N N . ALA A 1 86 ? 7.493 6.862 5.172 1.00 93.69 86 ALA A N 1
ATOM 684 C CA . ALA A 1 86 ? 7.546 5.478 5.648 1.00 93.69 86 ALA A CA 1
ATOM 685 C C . ALA A 1 86 ? 6.668 4.504 4.846 1.00 93.69 86 ALA A C 1
ATOM 687 O O . ALA A 1 86 ? 6.903 3.298 4.866 1.00 93.69 86 ALA A O 1
ATOM 688 N N . LEU A 1 87 ? 5.647 5.009 4.144 1.00 94.69 87 LEU A N 1
ATOM 689 C CA . LEU A 1 87 ? 4.792 4.185 3.283 1.00 94.69 87 LEU A CA 1
ATOM 690 C C . LEU A 1 87 ? 5.438 3.909 1.914 1.00 94.69 87 LEU A C 1
ATOM 692 O O . LEU A 1 87 ? 4.927 3.099 1.137 1.00 94.69 87 LEU A O 1
ATOM 696 N N . TYR A 1 88 ? 6.567 4.557 1.623 1.00 94.81 88 TYR A N 1
ATOM 697 C CA . TYR A 1 88 ? 7.363 4.339 0.425 1.00 94.81 88 TYR A CA 1
ATOM 698 C C . TYR A 1 88 ? 8.628 3.532 0.753 1.00 94.81 88 TYR A C 1
ATOM 700 O O . TYR A 1 88 ? 9.231 3.742 1.803 1.00 94.81 88 TYR A O 1
ATOM 708 N N . PRO A 1 89 ? 9.075 2.646 -0.153 1.00 95.81 89 PRO A N 1
ATOM 709 C CA . PRO A 1 89 ? 8.466 2.325 -1.448 1.00 95.81 89 PRO A CA 1
ATOM 710 C C . PRO A 1 89 ? 7.462 1.157 -1.389 1.00 95.81 89 PRO A C 1
ATOM 712 O O . PRO A 1 89 ? 6.825 0.860 -2.392 1.00 95.81 89 PRO A O 1
ATOM 715 N N . HIS A 1 90 ? 7.321 0.478 -0.248 1.00 96.88 90 HIS A N 1
ATOM 716 C CA . HIS A 1 90 ? 6.721 -0.863 -0.202 1.00 96.88 90 HIS A CA 1
ATOM 717 C C . HIS A 1 90 ? 5.196 -0.907 -0.044 1.00 96.88 90 HIS A C 1
ATOM 719 O O . HIS A 1 90 ? 4.592 -1.921 -0.386 1.00 96.88 90 HIS A O 1
ATOM 725 N N . PHE A 1 91 ? 4.557 0.156 0.459 1.00 97.56 91 PHE A N 1
ATOM 726 C CA . PHE A 1 91 ? 3.101 0.192 0.620 1.00 97.56 91 PHE A CA 1
ATOM 727 C C . PHE A 1 91 ? 2.437 1.014 -0.487 1.00 97.56 91 PHE A C 1
ATOM 729 O O . PHE A 1 91 ? 1.780 0.446 -1.358 1.00 97.56 91 PHE A O 1
ATOM 736 N N . THR A 1 92 ? 2.629 2.338 -0.495 1.00 96.25 92 THR A N 1
ATOM 737 C CA . THR A 1 92 ? 1.871 3.239 -1.379 1.00 96.25 92 THR A CA 1
ATOM 738 C C . THR A 1 92 ? 2.078 2.914 -2.863 1.00 96.25 92 THR A C 1
ATOM 740 O O . THR A 1 92 ? 1.083 2.681 -3.545 1.00 96.25 92 THR A O 1
ATOM 743 N N . PRO A 1 93 ? 3.314 2.793 -3.393 1.00 96.69 93 PRO A N 1
ATOM 744 C CA . PRO A 1 93 ? 3.513 2.426 -4.796 1.00 96.69 93 PRO A CA 1
ATOM 745 C C . PRO A 1 93 ? 2.859 1.103 -5.202 1.00 96.69 93 PRO A C 1
ATOM 747 O O . PRO A 1 93 ? 2.260 1.031 -6.270 1.00 96.69 93 PRO A O 1
ATOM 750 N N . PHE A 1 94 ? 2.942 0.066 -4.368 1.00 98.31 94 PHE A N 1
ATOM 751 C CA . PHE A 1 94 ? 2.437 -1.264 -4.721 1.00 98.31 94 PHE A CA 1
ATOM 752 C C . PHE A 1 94 ? 0.919 -1.365 -4.615 1.00 98.31 94 PHE A C 1
ATOM 754 O O . PHE A 1 94 ? 0.293 -1.962 -5.487 1.00 98.31 94 PHE A O 1
ATOM 761 N N . VAL A 1 95 ? 0.320 -0.754 -3.592 1.00 98.44 95 VAL A N 1
ATOM 762 C CA . VAL A 1 95 ? -1.136 -0.754 -3.419 1.00 98.44 95 VAL A CA 1
ATOM 763 C C . VAL A 1 95 ? -1.785 0.222 -4.397 1.00 98.44 95 VAL A C 1
ATOM 765 O O . VAL A 1 95 ? -2.634 -0.180 -5.185 1.00 98.44 95 VAL A O 1
ATOM 768 N N . THR A 1 96 ? -1.370 1.491 -4.393 1.00 96.69 96 THR A N 1
ATOM 769 C CA . THR A 1 96 ? -2.147 2.564 -5.032 1.00 96.69 96 THR A CA 1
ATOM 770 C C . THR A 1 96 ? -1.701 2.897 -6.454 1.00 96.69 96 THR A C 1
ATOM 772 O O . THR A 1 96 ? -2.500 3.353 -7.269 1.00 96.69 96 THR A O 1
ATOM 775 N N . LYS A 1 97 ? -0.424 2.684 -6.800 1.00 95.69 97 LYS A N 1
ATOM 776 C CA . LYS A 1 97 ? 0.087 3.007 -8.146 1.00 95.69 97 LYS A CA 1
ATOM 777 C C . LYS A 1 97 ? 0.109 1.780 -9.049 1.00 95.69 97 LYS A C 1
ATOM 779 O O . LYS A 1 97 ? -0.486 1.807 -10.119 1.00 95.69 97 LYS A O 1
ATOM 784 N N . LEU A 1 98 ? 0.760 0.704 -8.621 1.00 97.62 98 LEU A N 1
ATOM 785 C CA . LEU A 1 98 ? 0.828 -0.540 -9.387 1.00 97.62 98 LEU A CA 1
ATOM 786 C C . LEU A 1 98 ? -0.486 -1.316 -9.299 1.00 97.62 98 LEU A C 1
ATOM 788 O O . LEU A 1 98 ? -1.031 -1.679 -10.336 1.00 97.62 98 LEU A O 1
ATOM 792 N N . GLY A 1 99 ? -1.021 -1.519 -8.094 1.00 98.25 99 GLY A N 1
ATOM 793 C CA . GLY A 1 99 ? -2.270 -2.243 -7.876 1.00 98.25 99 GLY A CA 1
ATOM 794 C C . GLY A 1 99 ? -3.487 -1.498 -8.419 1.00 98.25 99 GLY A C 1
ATOM 795 O O . GLY A 1 99 ? -4.034 -1.874 -9.451 1.00 98.25 99 GLY A O 1
ATOM 796 N N . ASP A 1 100 ? -3.916 -0.449 -7.724 1.00 98.19 100 ASP A N 1
ATOM 797 C CA . ASP A 1 100 ? -5.132 0.310 -8.039 1.00 98.19 100 ASP A CA 1
ATOM 798 C C . ASP A 1 100 ? -5.129 0.891 -9.459 1.00 98.19 100 ASP A C 1
ATOM 800 O O . ASP A 1 100 ? -6.002 0.558 -10.260 1.00 98.19 100 ASP A O 1
ATOM 804 N N . ASN A 1 101 ? -4.124 1.706 -9.800 1.00 96.56 101 ASN A N 1
ATOM 805 C CA . ASN A 1 101 ? -4.079 2.364 -11.110 1.00 96.56 101 ASN A CA 1
ATOM 806 C C . ASN A 1 101 ? -3.572 1.442 -12.230 1.00 96.56 101 ASN A C 1
ATOM 808 O O . ASN A 1 101 ? -4.014 1.557 -13.373 1.00 96.56 101 ASN A O 1
ATOM 812 N N . GLY A 1 102 ? -2.608 0.567 -11.929 1.00 96.31 102 GLY A N 1
ATOM 813 C CA . GLY A 1 102 ? -1.921 -0.264 -12.921 1.00 96.31 102 GLY A CA 1
ATOM 814 C C . GLY A 1 102 ? -2.492 -1.671 -13.103 1.00 96.31 102 GLY A C 1
ATOM 815 O O . GLY A 1 102 ? -2.118 -2.353 -14.057 1.00 96.31 102 GLY A O 1
ATOM 816 N N . GLY A 1 103 ? -3.376 -2.126 -12.210 1.00 97.62 103 GLY A N 1
ATOM 817 C CA . GLY A 1 103 ? -3.921 -3.485 -12.216 1.00 97.62 103 GLY A CA 1
ATOM 818 C C . GLY A 1 103 ? -2.890 -4.585 -11.924 1.00 97.62 103 GLY A C 1
ATOM 819 O O . GLY A 1 103 ? -3.148 -5.752 -12.227 1.00 97.62 103 GLY A O 1
ATOM 820 N N . ALA A 1 104 ? -1.728 -4.236 -11.369 1.00 98.25 104 ALA A N 1
ATOM 821 C CA . ALA A 1 104 ? -0.595 -5.130 -11.171 1.00 98.25 104 ALA A CA 1
ATOM 822 C C . ALA A 1 104 ? -0.373 -5.462 -9.688 1.00 98.25 104 ALA A C 1
ATOM 824 O O . ALA A 1 104 ? 0.177 -4.665 -8.932 1.00 98.25 104 ALA A O 1
ATOM 825 N N . TYR A 1 105 ? -0.782 -6.668 -9.288 1.00 98.12 105 TYR A N 1
ATOM 826 C CA . TYR A 1 105 ? -0.814 -7.112 -7.888 1.00 98.12 105 TYR A CA 1
ATOM 827 C C . TYR A 1 105 ? 0.138 -8.289 -7.594 1.00 98.12 105 TYR A C 1
ATOM 829 O O . TYR A 1 105 ? 0.598 -8.485 -6.464 1.00 98.12 105 TYR A O 1
ATOM 837 N N . THR A 1 106 ? 0.446 -9.072 -8.627 1.00 98.19 106 THR A N 1
ATOM 838 C CA . THR A 1 106 ? 1.325 -10.253 -8.587 1.00 98.19 106 THR A CA 1
ATOM 839 C C . THR A 1 106 ? 2.672 -9.978 -9.261 1.00 98.19 106 THR A C 1
ATOM 841 O O . THR A 1 106 ? 2.762 -9.050 -10.071 1.00 98.19 106 THR A O 1
ATOM 844 N N . PRO A 1 107 ? 3.725 -10.777 -8.994 1.00 98.00 107 PRO A N 1
ATOM 845 C CA . PRO A 1 107 ? 5.028 -10.585 -9.629 1.00 98.00 107 PRO A CA 1
ATOM 846 C C . PRO A 1 107 ? 4.958 -10.610 -11.160 1.00 98.00 107 PRO A C 1
ATOM 848 O O . PRO A 1 107 ? 5.594 -9.792 -11.822 1.00 98.00 107 PRO A O 1
ATOM 851 N N . GLU A 1 108 ? 4.151 -11.506 -11.728 1.00 97.75 108 GLU A N 1
ATOM 852 C CA . GLU A 1 108 ? 3.957 -11.642 -13.174 1.00 97.75 108 GLU A CA 1
ATOM 853 C C . GLU A 1 108 ? 3.290 -10.398 -13.767 1.00 97.75 108 GLU A C 1
ATOM 855 O O . GLU A 1 108 ? 3.712 -9.907 -14.815 1.00 97.75 108 GLU A O 1
ATOM 860 N N . GLN A 1 109 ? 2.279 -9.854 -13.085 1.00 98.19 109 GLN A N 1
ATOM 861 C CA . GLN A 1 109 ? 1.604 -8.636 -13.531 1.00 98.19 109 GLN A CA 1
ATOM 862 C C . GLN A 1 109 ? 2.507 -7.406 -13.411 1.00 98.19 109 GLN A C 1
ATOM 864 O O . GLN A 1 109 ? 2.482 -6.557 -14.297 1.00 98.19 109 GLN A O 1
ATOM 869 N N . ILE A 1 110 ? 3.324 -7.309 -12.357 1.00 98.06 110 ILE A N 1
ATOM 870 C CA . ILE A 1 110 ? 4.282 -6.206 -12.188 1.00 98.06 110 ILE A CA 1
ATOM 871 C C . ILE A 1 110 ? 5.360 -6.266 -13.282 1.00 98.06 110 ILE A C 1
ATOM 873 O O . ILE A 1 110 ? 5.650 -5.242 -13.906 1.00 98.06 110 ILE A O 1
ATOM 877 N N . ARG A 1 111 ? 5.884 -7.462 -13.593 1.00 97.44 111 ARG A N 1
ATOM 878 C CA . ARG A 1 111 ? 6.783 -7.680 -14.742 1.00 97.44 111 ARG A CA 1
ATOM 879 C C . ARG A 1 111 ? 6.141 -7.212 -16.048 1.00 97.44 111 ARG A C 1
ATOM 881 O O . ARG A 1 111 ? 6.737 -6.426 -16.783 1.00 97.44 111 ARG A O 1
ATOM 888 N N . ALA A 1 112 ? 4.908 -7.644 -16.320 1.00 97.19 112 ALA A N 1
ATOM 889 C CA . ALA A 1 112 ? 4.178 -7.256 -17.528 1.00 97.19 112 ALA A CA 1
ATOM 890 C C . ALA A 1 112 ? 3.918 -5.740 -17.602 1.00 97.19 112 ALA A C 1
ATOM 892 O O . ALA A 1 112 ? 4.084 -5.136 -18.664 1.00 97.19 112 ALA A O 1
ATOM 893 N N . TYR A 1 113 ? 3.568 -5.118 -16.472 1.00 96.44 113 TYR A N 1
ATOM 894 C CA . TYR A 1 113 ? 3.373 -3.675 -16.358 1.00 96.44 113 TYR A CA 1
ATOM 895 C C . TYR A 1 113 ? 4.638 -2.925 -16.790 1.00 96.44 113 TYR A C 1
ATOM 897 O O . TYR A 1 113 ? 4.597 -2.118 -17.723 1.00 96.44 113 TYR A O 1
ATOM 905 N N . PHE A 1 114 ? 5.790 -3.238 -16.189 1.00 96.00 114 PHE A N 1
ATOM 906 C CA . PHE A 1 114 ? 7.042 -2.562 -16.530 1.00 96.00 114 PHE A CA 1
ATOM 907 C C . PHE A 1 114 ? 7.559 -2.903 -17.930 1.00 96.00 114 PHE A C 1
ATOM 909 O O . PHE A 1 114 ? 8.093 -2.015 -18.600 1.00 96.00 114 PHE A O 1
ATOM 916 N N . ALA A 1 115 ? 7.349 -4.128 -18.421 1.00 95.25 115 ALA A N 1
ATOM 917 C CA . ALA A 1 115 ? 7.660 -4.491 -19.804 1.00 95.25 115 ALA A CA 1
ATOM 918 C C . ALA A 1 115 ? 6.916 -3.591 -20.808 1.00 95.25 115 ALA A C 1
ATOM 920 O O . ALA A 1 115 ? 7.520 -3.111 -21.770 1.00 95.25 115 ALA A O 1
ATOM 921 N N . GLY A 1 116 ? 5.643 -3.277 -20.541 1.00 95.00 116 GLY A N 1
ATOM 922 C CA . GLY A 1 116 ? 4.854 -2.354 -21.359 1.00 95.00 116 GLY A CA 1
ATOM 923 C C . GLY A 1 116 ? 5.427 -0.932 -21.405 1.00 95.00 116 GLY A C 1
ATOM 924 O O . GLY A 1 116 ? 5.481 -0.327 -22.478 1.00 95.00 116 GLY A O 1
ATOM 925 N N . TYR A 1 117 ? 5.902 -0.402 -20.273 1.00 93.75 117 TYR A N 1
ATOM 926 C CA . TYR A 1 117 ? 6.567 0.909 -20.227 1.00 93.75 117 TYR A CA 1
ATOM 927 C C . TYR A 1 117 ? 7.936 0.892 -20.916 1.00 93.75 117 TYR A C 1
ATOM 929 O O . TYR A 1 117 ? 8.256 1.823 -21.661 1.00 93.75 117 TYR A O 1
ATOM 937 N N . ARG A 1 118 ? 8.723 -0.176 -20.722 1.00 93.94 118 ARG A N 1
ATOM 938 C CA . ARG A 1 118 ? 10.033 -0.361 -21.370 1.00 93.94 118 ARG A CA 1
ATOM 939 C C . ARG A 1 118 ? 9.914 -0.390 -22.888 1.00 93.94 118 ARG A C 1
ATOM 941 O O . ARG A 1 118 ? 10.636 0.341 -23.557 1.00 93.94 118 ARG A O 1
ATOM 948 N N . GLN A 1 119 ? 8.965 -1.158 -23.425 1.00 95.06 119 GLN A N 1
ATOM 949 C CA . GLN A 1 119 ? 8.737 -1.256 -24.871 1.00 95.06 119 GLN A CA 1
ATOM 950 C C . GLN A 1 119 ? 8.425 0.107 -25.514 1.00 95.06 119 GLN A C 1
ATOM 952 O O . GLN A 1 119 ? 8.753 0.334 -26.675 1.00 95.06 119 GLN A O 1
ATOM 957 N N . ARG A 1 120 ? 7.805 1.022 -24.760 1.00 94.81 120 ARG A N 1
ATOM 958 C CA . ARG A 1 120 ? 7.427 2.367 -25.221 1.00 94.81 120 ARG A CA 1
ATOM 959 C C . ARG A 1 120 ? 8.490 3.435 -24.938 1.00 94.81 120 ARG A C 1
ATOM 961 O O . ARG A 1 120 ? 8.276 4.589 -25.287 1.00 94.81 120 ARG A O 1
ATOM 968 N N . GLY A 1 121 ? 9.601 3.075 -24.291 1.00 92.12 121 GLY A N 1
ATOM 969 C CA . GLY A 1 121 ? 10.660 4.016 -23.915 1.00 92.12 121 GLY A CA 1
ATOM 970 C C . GLY A 1 121 ? 10.318 4.931 -22.731 1.00 92.12 121 GLY A C 1
ATOM 971 O O . GLY A 1 121 ? 11.010 5.918 -22.516 1.00 92.12 121 GLY A O 1
ATOM 972 N N . PHE A 1 122 ? 9.281 4.615 -21.946 1.00 88.94 122 PHE A N 1
ATOM 973 C CA . PHE A 1 122 ? 8.838 5.416 -20.790 1.00 88.94 122 PHE A CA 1
ATOM 974 C C . PHE A 1 122 ? 9.272 4.819 -19.442 1.00 88.94 122 PHE A C 1
ATOM 976 O O . PHE A 1 122 ? 8.615 5.024 -18.424 1.00 88.94 122 PHE A O 1
ATOM 983 N N . PHE A 1 123 ? 10.356 4.044 -19.428 1.00 88.69 123 PHE A N 1
ATOM 984 C CA . PHE A 1 123 ? 10.854 3.377 -18.228 1.00 88.69 123 PHE A CA 1
ATOM 985 C C . PHE A 1 123 ? 12.215 3.941 -17.815 1.00 88.69 123 PHE A C 1
ATOM 987 O O . PHE A 1 123 ? 13.249 3.551 -18.355 1.00 88.69 123 PHE A O 1
ATOM 994 N N . GLN A 1 124 ? 12.211 4.857 -16.849 1.00 90.31 124 GLN A N 1
ATOM 995 C CA . GLN A 1 124 ? 13.425 5.422 -16.268 1.00 90.31 124 GLN A CA 1
ATOM 996 C C . GLN A 1 124 ? 13.173 5.824 -14.814 1.00 90.31 124 GLN A C 1
ATOM 998 O O . GLN A 1 124 ? 12.150 6.428 -14.502 1.00 90.31 124 GLN A O 1
ATOM 1003 N N . PHE A 1 125 ? 14.138 5.537 -13.943 1.00 91.62 125 PHE A N 1
ATOM 1004 C CA . PHE A 1 125 ? 14.190 6.101 -12.597 1.00 91.62 125 PHE A CA 1
ATOM 1005 C C . PHE A 1 125 ? 15.115 7.311 -12.595 1.00 91.62 125 PHE A C 1
ATOM 1007 O O . PHE A 1 125 ? 16.207 7.271 -13.169 1.00 91.62 125 PHE A O 1
ATOM 1014 N N . THR A 1 126 ? 14.694 8.394 -11.949 1.00 92.25 126 THR A N 1
ATOM 1015 C CA . THR A 1 126 ? 15.578 9.545 -11.747 1.00 92.25 126 THR A CA 1
ATOM 1016 C C . THR A 1 126 ? 16.512 9.304 -10.548 1.00 92.25 126 THR A C 1
ATOM 1018 O O . THR A 1 126 ? 16.296 8.379 -9.760 1.00 92.25 126 THR A O 1
ATOM 1021 N N . PRO A 1 127 ? 17.575 10.110 -10.376 1.00 92.62 127 PRO A N 1
ATOM 1022 C CA . PRO A 1 127 ? 18.522 9.934 -9.271 1.00 92.62 127 PRO A CA 1
ATOM 1023 C C . PRO A 1 127 ? 17.992 10.311 -7.880 1.00 92.62 127 PRO A C 1
ATOM 1025 O O . PRO A 1 127 ? 18.7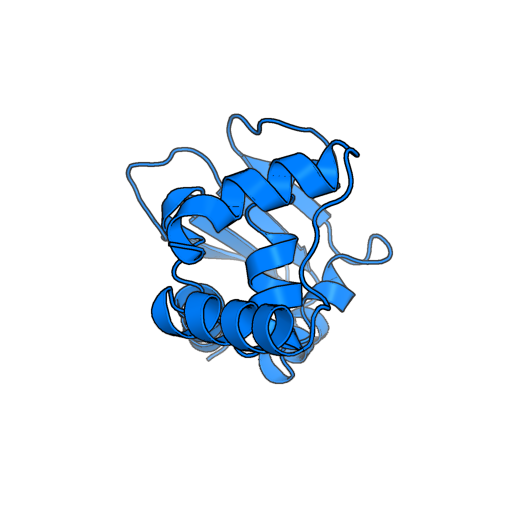32 10.181 -6.910 1.00 92.62 127 PRO A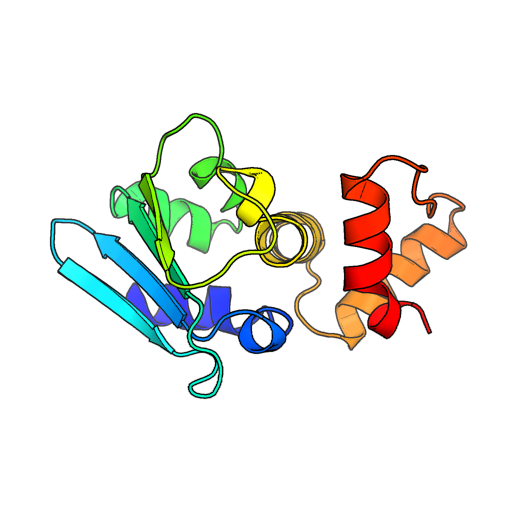 O 1
ATOM 1028 N N . ASN A 1 128 ? 16.761 10.823 -7.755 1.00 93.69 128 ASN A N 1
ATOM 1029 C CA . ASN A 1 128 ? 16.246 11.235 -6.450 1.00 93.69 128 ASN A CA 1
ATOM 1030 C C . ASN A 1 128 ? 15.989 10.025 -5.533 1.00 93.69 128 ASN A C 1
ATOM 1032 O O . ASN A 1 128 ? 15.787 8.904 -6.000 1.00 93.69 128 ASN A O 1
ATOM 1036 N N . GLU A 1 129 ? 16.009 10.258 -4.220 1.00 90.06 129 GLU A N 1
ATOM 1037 C CA . GLU A 1 129 ? 15.963 9.195 -3.211 1.00 90.06 129 GLU A CA 1
ATOM 1038 C C . GLU A 1 129 ? 14.737 8.282 -3.364 1.00 90.06 129 GLU A C 1
ATOM 1040 O O . GLU A 1 129 ? 14.886 7.061 -3.365 1.00 90.06 129 GLU A O 1
ATOM 1045 N N . ASP A 1 130 ? 13.548 8.857 -3.562 1.00 90.12 130 ASP A N 1
ATOM 1046 C CA . ASP A 1 130 ? 12.299 8.101 -3.699 1.00 90.12 130 ASP A CA 1
ATOM 1047 C C . ASP A 1 130 ? 12.301 7.217 -4.952 1.00 90.12 130 ASP A C 1
ATOM 1049 O O . ASP A 1 130 ? 11.877 6.062 -4.907 1.00 90.12 130 ASP A O 1
ATOM 1053 N N . GLN A 1 131 ? 12.813 7.731 -6.072 1.00 92.56 131 GLN A N 1
ATOM 1054 C CA . GLN A 1 131 ? 12.918 6.987 -7.326 1.00 92.56 131 GLN A CA 1
ATOM 1055 C C . GLN A 1 131 ? 13.980 5.892 -7.243 1.00 92.56 131 GLN A C 1
ATOM 1057 O O . GLN A 1 131 ? 13.769 4.805 -7.773 1.00 92.56 131 GLN A O 1
ATOM 1062 N N . GLN A 1 132 ? 15.082 6.123 -6.529 1.00 93.81 132 GLN A N 1
ATOM 1063 C CA . GLN A 1 132 ? 16.093 5.095 -6.274 1.00 93.81 132 GLN A CA 1
ATOM 1064 C C . GLN A 1 132 ? 15.592 4.016 -5.306 1.00 93.81 132 GLN A C 1
ATOM 1066 O O . GLN A 1 132 ? 15.860 2.832 -5.512 1.00 93.81 132 GLN A O 1
ATOM 1071 N N . ALA A 1 133 ? 14.839 4.393 -4.269 1.00 93.69 133 ALA A N 1
ATOM 1072 C CA . ALA A 1 133 ? 14.173 3.441 -3.384 1.00 93.69 133 ALA A CA 1
ATOM 1073 C C . ALA A 1 133 ? 13.153 2.599 -4.157 1.00 93.69 133 ALA A C 1
ATOM 1075 O O . ALA A 1 133 ? 13.132 1.378 -4.009 1.00 93.69 133 ALA A O 1
ATOM 1076 N N . MET A 1 134 ? 12.377 3.230 -5.042 1.00 94.88 134 MET A N 1
ATOM 1077 C CA . MET A 1 134 ? 11.463 2.524 -5.934 1.00 94.88 134 MET A CA 1
ATOM 1078 C C . MET A 1 134 ? 12.212 1.569 -6.870 1.00 94.88 134 MET A C 1
ATOM 1080 O O . MET A 1 134 ? 11.830 0.408 -6.964 1.00 94.88 134 MET A O 1
ATOM 1084 N N . ALA A 1 135 ? 13.305 2.012 -7.501 1.00 94.94 135 ALA A N 1
ATOM 1085 C CA . ALA A 1 135 ? 14.129 1.177 -8.376 1.00 94.94 135 ALA A CA 1
ATOM 1086 C C . ALA A 1 135 ? 14.628 -0.088 -7.664 1.00 94.94 135 ALA A C 1
ATOM 1088 O O . ALA A 1 135 ? 14.535 -1.181 -8.219 1.00 94.94 135 ALA A O 1
ATOM 1089 N N . ARG A 1 136 ? 15.099 0.051 -6.416 1.00 95.00 136 ARG A N 1
ATOM 1090 C CA . ARG A 1 136 ? 15.499 -1.088 -5.576 1.00 95.00 136 ARG A CA 1
ATOM 1091 C C . ARG A 1 136 ? 14.318 -1.992 -5.238 1.00 95.0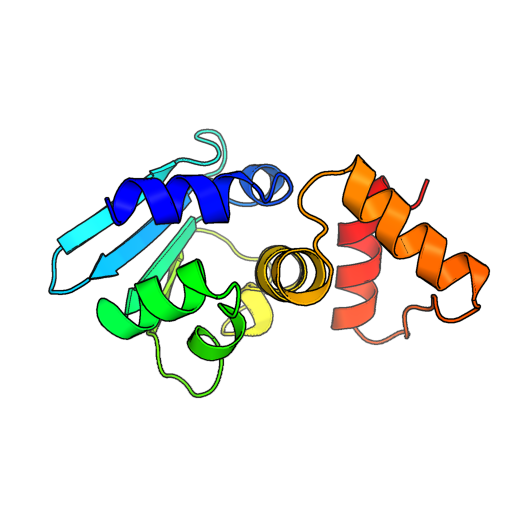0 136 ARG A C 1
ATOM 1093 O O . ARG A 1 136 ? 14.435 -3.204 -5.359 1.00 95.00 136 ARG A O 1
ATOM 1100 N N . ALA A 1 137 ? 13.184 -1.415 -4.845 1.00 95.56 137 ALA A N 1
ATOM 1101 C CA . ALA A 1 137 ? 12.001 -2.177 -4.455 1.00 95.56 137 ALA A CA 1
ATOM 1102 C C . ALA A 1 137 ? 11.411 -2.997 -5.605 1.00 95.56 137 ALA A C 1
ATOM 1104 O O . ALA A 1 137 ? 10.797 -4.034 -5.349 1.00 95.56 137 ALA A O 1
ATOM 1105 N N . VAL A 1 138 ? 11.588 -2.542 -6.853 1.00 96.19 138 VAL A N 1
ATOM 1106 C CA . VAL A 1 138 ? 11.103 -3.274 -8.022 1.00 96.19 138 VAL A CA 1
ATOM 1107 C C . VAL A 1 138 ? 12.150 -4.109 -8.751 1.00 96.19 138 VAL A C 1
ATOM 1109 O O . VAL A 1 138 ? 11.780 -4.772 -9.713 1.00 96.19 138 VAL A O 1
ATOM 1112 N N . ALA A 1 139 ? 13.413 -4.108 -8.319 1.00 95.19 139 ALA A N 1
ATOM 1113 C CA . ALA A 1 139 ? 14.511 -4.783 -9.016 1.00 95.19 139 ALA A CA 1
ATOM 1114 C C . ALA A 1 139 ? 14.183 -6.251 -9.358 1.00 95.19 139 ALA A C 1
ATOM 1116 O O . ALA A 1 139 ? 14.265 -6.631 -10.521 1.00 95.19 139 ALA A O 1
ATOM 1117 N N . ASP A 1 140 ? 13.656 -7.014 -8.396 1.00 92.69 140 ASP A N 1
ATOM 1118 C CA . ASP A 1 140 ? 13.261 -8.425 -8.569 1.00 92.69 140 ASP A CA 1
ATOM 1119 C C . ASP A 1 140 ? 12.136 -8.656 -9.611 1.00 92.69 140 ASP A C 1
ATOM 1121 O O . ASP A 1 140 ? 11.854 -9.792 -9.996 1.00 92.69 140 ASP A O 1
ATOM 1125 N N . TYR A 1 141 ? 11.431 -7.602 -10.043 1.00 95.12 141 TYR A N 1
ATOM 1126 C CA . TYR A 1 141 ? 10.376 -7.660 -11.068 1.00 95.12 141 TYR A CA 1
ATOM 1127 C C . TYR A 1 141 ? 10.825 -7.098 -12.418 1.00 95.12 141 TYR A C 1
ATOM 1129 O O . TYR A 1 141 ? 9.995 -6.886 -13.303 1.00 95.12 141 TYR A O 1
ATOM 1137 N N . LEU A 1 142 ? 12.100 -6.760 -12.558 1.00 90.50 142 LEU A N 1
ATOM 1138 C CA . LEU A 1 142 ? 12.647 -6.120 -13.748 1.00 90.50 142 LEU A CA 1
ATOM 1139 C C . LEU A 1 142 ? 13.600 -7.020 -14.534 1.00 90.50 142 LEU A C 1
ATOM 1141 O O . LEU A 1 142 ? 14.005 -6.615 -15.631 1.00 90.50 142 LEU A O 1
ATOM 1145 N N . ASP A 1 143 ? 13.922 -8.182 -13.975 1.00 70.50 143 ASP A N 1
ATOM 1146 C CA . ASP A 1 143 ? 14.715 -9.244 -14.589 1.00 70.50 143 ASP A CA 1
ATOM 1147 C C . ASP A 1 143 ? 13.909 -10.054 -15.618 1.00 70.50 143 ASP A C 1
ATOM 1149 O O . ASP A 1 143 ? 12.699 -10.314 -15.385 1.00 70.50 143 ASP A O 1
#